Protein AF-A0A9D7N8D7-F1 (afdb_monomer_lite)

Foldseek 3Di:
DDDDDDDDDDDPWDWDWDWDQDVNWIWIWTQTPPPGIDIDTDPVVVVVVVCVVVVVPVVD

Sequence (60 aa):
MRCHHSWGVAGSQELEESTFDVDGRRLIVRAETYMGLTIEGDEDLVAEIRARVAGLDPRE

Secondary structure (DSSP, 8-state):
-----------S--EEEEEEEETTEEEEEEEETTTEEEEEE-HHHHHHHHHHHTT--TT-

Structure (mmCIF, N/CA/C/O backbone):
data_AF-A0A9D7N8D7-F1
#
_entry.id   AF-A0A9D7N8D7-F1
#
loop_
_atom_site.group_PDB
_atom_site.id
_atom_site.type_symbol
_atom_site.label_atom_id
_atom_site.label_alt_id
_atom_site.label_comp_id
_atom_site.label_asym_id
_atom_site.label_entity_id
_atom_site.label_seq_id
_atom_site.pdbx_PDB_ins_code
_atom_site.Cartn_x
_atom_site.Cartn_y
_atom_site.Cartn_z
_atom_site.occupancy
_atom_site.B_iso_or_equiv
_atom_site.auth_seq_id
_atom_site.auth_comp_id
_atom_site.auth_asym_id
_atom_site.auth_atom_id
_atom_site.pdbx_PDB_model_num
ATOM 1 N N . MET A 1 1 ? 1.085 -4.686 23.736 1.00 33.97 1 MET A N 1
ATOM 2 C CA . MET A 1 1 ? 2.174 -3.694 23.629 1.00 33.97 1 MET A CA 1
ATOM 3 C C . MET A 1 1 ? 3.079 -4.146 22.492 1.00 33.97 1 MET A C 1
ATOM 5 O O . MET A 1 1 ? 3.780 -5.132 22.661 1.00 33.97 1 MET A O 1
ATOM 9 N N . ARG A 1 2 ? 2.953 -3.555 21.297 1.00 40.53 2 ARG A N 1
ATOM 10 C CA . ARG A 1 2 ? 3.853 -3.847 20.169 1.00 40.53 2 ARG A CA 1
ATOM 11 C C . ARG A 1 2 ? 4.813 -2.671 20.048 1.00 40.53 2 ARG A C 1
ATOM 13 O O . ARG A 1 2 ? 4.367 -1.566 19.764 1.00 40.53 2 ARG A O 1
ATOM 20 N N . CYS A 1 3 ? 6.093 -2.901 20.318 1.00 38.47 3 CYS A N 1
ATOM 21 C CA . CYS A 1 3 ? 7.140 -1.932 20.018 1.00 38.47 3 CYS A CA 1
ATOM 22 C C . CYS A 1 3 ? 7.552 -2.126 18.556 1.00 38.47 3 CYS A C 1
ATOM 24 O O . CYS A 1 3 ? 8.068 -3.185 18.209 1.00 38.47 3 CYS A O 1
ATOM 26 N N . HIS A 1 4 ? 7.310 -1.124 17.712 1.00 44.97 4 HIS A N 1
ATOM 27 C CA . HIS A 1 4 ? 7.970 -1.004 16.414 1.00 44.97 4 HIS A CA 1
ATOM 28 C C . HIS A 1 4 ? 9.296 -0.278 16.652 1.00 44.97 4 HIS A C 1
ATOM 30 O O . HIS A 1 4 ? 9.293 0.872 17.082 1.00 44.97 4 HIS A O 1
ATOM 36 N N . HIS A 1 5 ? 10.419 -0.956 16.429 1.00 38.94 5 HIS A N 1
ATOM 37 C CA . HIS A 1 5 ? 11.736 -0.326 16.395 1.00 38.94 5 HIS A CA 1
ATOM 38 C C . HIS A 1 5 ? 12.238 -0.423 14.954 1.00 38.94 5 HIS A C 1
ATOM 40 O O . HIS A 1 5 ? 12.383 -1.528 14.436 1.00 38.94 5 HIS A O 1
ATOM 46 N N . SER A 1 6 ? 12.476 0.717 14.308 1.00 49.06 6 SER A N 1
ATOM 47 C CA . SER A 1 6 ? 13.195 0.801 13.036 1.00 49.06 6 SER A CA 1
ATOM 48 C C . SER A 1 6 ? 14.511 1.548 13.257 1.00 49.06 6 SER A C 1
ATOM 50 O O . SER A 1 6 ? 14.548 2.605 13.883 1.00 49.06 6 SER A O 1
ATOM 52 N N . TRP A 1 7 ? 15.603 0.958 12.774 1.00 36.91 7 TRP A N 1
ATOM 53 C CA . TRP A 1 7 ? 16.953 1.520 12.770 1.00 36.91 7 TRP A CA 1
ATOM 54 C C . TRP A 1 7 ? 17.490 1.463 11.339 1.00 36.91 7 TRP A C 1
ATOM 56 O O . TRP A 1 7 ? 17.276 0.464 10.653 1.00 36.91 7 TRP A O 1
ATOM 66 N N . GLY A 1 8 ? 18.190 2.511 10.899 1.00 48.09 8 GLY A N 1
ATOM 67 C CA . GLY A 1 8 ? 18.827 2.586 9.585 1.00 48.09 8 GLY A CA 1
ATOM 68 C C . GLY A 1 8 ? 20.151 3.347 9.649 1.00 48.09 8 GLY A C 1
ATOM 69 O O . GLY A 1 8 ? 20.248 4.388 10.297 1.00 48.09 8 GLY A O 1
ATOM 70 N N . VAL A 1 9 ? 21.179 2.813 8.987 1.00 42.81 9 VAL A N 1
ATOM 71 C CA . VAL A 1 9 ? 22.460 3.493 8.733 1.00 42.81 9 VAL A CA 1
ATOM 72 C C . VAL A 1 9 ? 22.312 4.287 7.451 1.00 42.81 9 VAL A C 1
ATOM 74 O O . VAL A 1 9 ? 21.818 3.748 6.468 1.00 42.81 9 VAL A O 1
ATOM 77 N N . ALA A 1 10 ? 22.744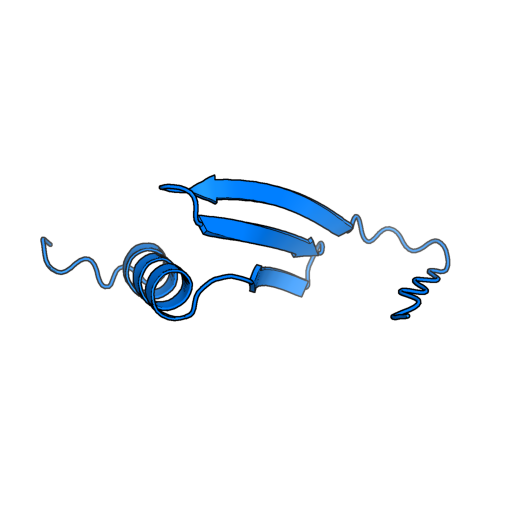 5.548 7.479 1.00 52.25 10 ALA A N 1
ATOM 78 C CA . ALA A 1 10 ? 22.732 6.471 6.352 1.00 52.25 10 ALA A CA 1
ATOM 79 C C . ALA A 1 10 ? 23.295 5.827 5.068 1.00 52.25 10 ALA A C 1
ATOM 81 O O . ALA A 1 10 ? 24.501 5.799 4.834 1.00 52.25 10 ALA A O 1
ATOM 82 N N . GLY A 1 11 ? 22.389 5.313 4.244 1.00 50.03 11 GLY A N 1
ATOM 83 C CA . GLY A 1 11 ? 22.560 5.039 2.829 1.00 50.03 11 GLY A CA 1
ATOM 84 C C . GLY A 1 11 ? 21.539 5.893 2.090 1.00 50.03 11 GLY A C 1
ATOM 85 O O . GLY A 1 11 ? 20.485 6.194 2.641 1.00 50.03 11 GLY A O 1
ATOM 86 N N . SER A 1 12 ? 21.848 6.312 0.868 1.00 57.00 12 SER A N 1
ATOM 87 C CA . SER A 1 12 ? 21.024 7.185 0.012 1.00 57.00 12 SER A CA 1
ATOM 88 C C . SER A 1 12 ? 19.703 6.550 -0.468 1.00 57.00 12 SER A C 1
ATOM 90 O O . SER A 1 12 ? 19.248 6.826 -1.573 1.00 57.00 12 SER A O 1
ATOM 92 N N . GLN A 1 13 ? 19.131 5.654 0.332 1.00 56.72 13 GLN A N 1
ATOM 93 C CA . GLN A 1 13 ? 17.853 5.001 0.118 1.00 56.72 13 GLN A CA 1
ATOM 94 C C . GLN A 1 13 ? 16.805 5.817 0.866 1.00 56.72 13 GLN A C 1
ATOM 96 O O . GLN A 1 13 ? 16.720 5.775 2.094 1.00 56.72 13 GLN A O 1
ATOM 101 N N . GLU A 1 14 ? 16.063 6.626 0.123 1.00 63.50 14 GLU A N 1
ATOM 102 C CA . GLU A 1 14 ? 14.925 7.350 0.667 1.00 63.50 14 GLU A CA 1
ATOM 103 C C . GLU A 1 14 ? 13.760 6.359 0.743 1.00 63.50 14 GLU A C 1
ATOM 105 O O . GLU A 1 14 ? 13.289 5.856 -0.276 1.00 63.50 14 GLU A O 1
ATOM 110 N N . LEU A 1 15 ? 13.352 6.016 1.967 1.00 71.25 15 LEU A N 1
ATOM 111 C CA . LEU A 1 15 ? 12.125 5.267 2.211 1.00 71.25 15 LEU A CA 1
ATOM 112 C C . LEU A 1 15 ? 10.996 6.283 2.372 1.00 71.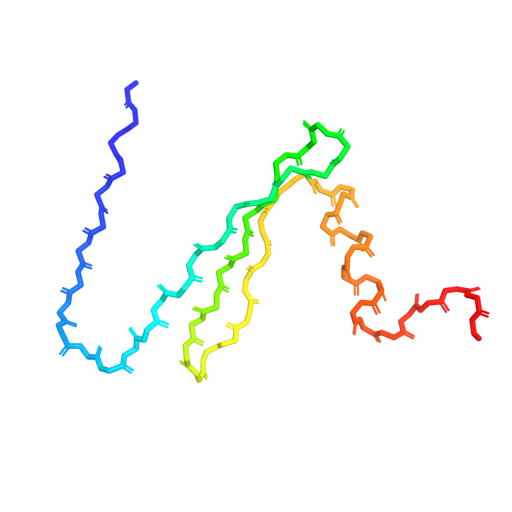25 15 LEU A C 1
ATOM 114 O O . LEU A 1 15 ? 10.900 6.947 3.406 1.00 71.25 15 LEU A O 1
ATOM 118 N N . GLU A 1 16 ? 10.151 6.404 1.355 1.00 76.44 16 GLU A N 1
ATOM 119 C CA . GLU A 1 16 ? 8.952 7.232 1.422 1.00 76.44 16 GLU A CA 1
ATOM 120 C C . GLU A 1 16 ? 7.758 6.358 1.810 1.00 76.44 16 GLU A C 1
ATOM 122 O O . GLU A 1 16 ? 7.371 5.447 1.077 1.00 76.44 16 GLU A O 1
ATOM 127 N N . GLU A 1 17 ? 7.177 6.623 2.981 1.00 85.56 17 GLU A N 1
ATOM 128 C CA . GLU A 1 17 ? 5.941 5.990 3.439 1.00 85.56 17 GLU A CA 1
ATOM 129 C C . GLU A 1 17 ? 4.796 7.001 3.368 1.00 85.56 17 GLU A C 1
ATOM 131 O O . GLU A 1 17 ? 4.826 8.049 4.013 1.00 85.56 17 GLU A O 1
ATOM 136 N N . SER A 1 18 ? 3.759 6.660 2.611 1.00 82.31 18 SER A N 1
ATOM 137 C CA . SER A 1 18 ? 2.520 7.426 2.519 1.00 82.31 18 SER A CA 1
ATOM 138 C C . SER A 1 18 ? 1.354 6.586 3.021 1.00 82.31 18 SER A C 1
ATOM 140 O O . SER A 1 18 ? 1.179 5.437 2.615 1.00 82.31 18 SER A O 1
ATOM 142 N N . THR A 1 19 ? 0.535 7.159 3.902 1.00 87.06 19 THR A N 1
ATOM 143 C CA . THR A 1 19 ? -0.699 6.524 4.385 1.00 87.06 19 THR A CA 1
ATOM 144 C C . THR A 1 19 ? -1.906 7.215 3.768 1.00 87.06 19 THR A C 1
ATOM 146 O O . THR A 1 19 ? -2.049 8.431 3.877 1.00 87.06 19 THR A O 1
ATOM 149 N N . PHE A 1 20 ? -2.793 6.428 3.169 1.00 84.00 20 PHE A N 1
ATOM 150 C CA . PHE A 1 20 ? -4.043 6.879 2.573 1.00 84.00 20 PHE A CA 1
ATOM 151 C C . PHE A 1 20 ? -5.234 6.278 3.316 1.00 84.00 20 PHE A C 1
ATOM 153 O O . PHE A 1 20 ? -5.171 5.160 3.835 1.00 84.00 20 PHE A O 1
ATOM 160 N N . ASP A 1 21 ? -6.328 7.031 3.337 1.00 89.00 21 ASP A N 1
ATOM 161 C CA . ASP A 1 21 ? -7.653 6.519 3.666 1.00 89.00 21 ASP A CA 1
ATOM 162 C C . ASP A 1 21 ? -8.438 6.369 2.362 1.00 89.00 21 ASP A C 1
ATOM 164 O O . ASP A 1 21 ? -8.583 7.330 1.603 1.00 89.00 21 ASP A O 1
ATOM 168 N N . VAL A 1 22 ? -8.882 5.148 2.072 1.00 84.81 22 VAL A N 1
ATOM 169 C CA . VAL A 1 22 ? -9.659 4.817 0.877 1.00 84.81 22 VAL A CA 1
ATOM 170 C C . VAL A 1 22 ? -10.940 4.142 1.335 1.00 84.81 22 VAL A C 1
ATOM 172 O O . VAL A 1 22 ? -10.922 2.983 1.740 1.00 84.81 22 VAL A O 1
ATOM 175 N N . ASP A 1 23 ? -12.054 4.870 1.277 1.00 87.50 23 ASP A N 1
ATOM 176 C CA . ASP A 1 23 ? -13.363 4.368 1.722 1.00 87.50 23 ASP A CA 1
ATOM 177 C C . ASP A 1 23 ? -13.339 3.883 3.191 1.00 87.50 23 ASP A C 1
ATOM 179 O O . ASP A 1 23 ? -13.871 2.831 3.536 1.00 87.50 23 ASP A O 1
ATOM 183 N N . GLY A 1 24 ? -12.627 4.602 4.072 1.00 88.19 24 GLY A N 1
ATOM 184 C CA . GLY A 1 24 ? -12.445 4.214 5.476 1.00 88.19 24 GLY A CA 1
ATOM 185 C C . GLY A 1 24 ? -11.484 3.041 5.701 1.00 88.19 24 GLY A C 1
ATOM 186 O O . GLY A 1 24 ? -11.308 2.593 6.839 1.00 88.19 24 GLY A O 1
ATOM 187 N N . ARG A 1 25 ? -10.853 2.523 4.640 1.00 83.75 25 ARG A N 1
ATOM 188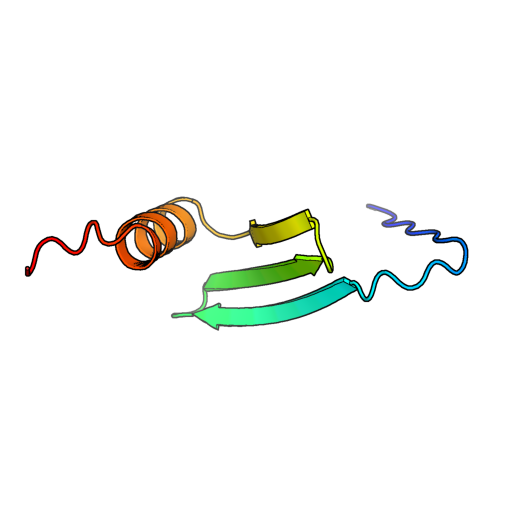 C CA . ARG A 1 25 ? -9.815 1.490 4.713 1.00 83.75 25 ARG A CA 1
ATOM 189 C C . ARG A 1 25 ? -8.443 2.140 4.632 1.00 83.75 25 ARG A C 1
ATOM 191 O O . ARG A 1 25 ? -8.156 2.932 3.735 1.00 83.75 25 ARG A O 1
ATOM 198 N N . ARG A 1 26 ? -7.569 1.779 5.571 1.00 88.25 26 ARG A N 1
ATOM 199 C CA . ARG A 1 26 ? -6.193 2.276 5.596 1.00 88.25 26 ARG A CA 1
ATOM 200 C C . ARG A 1 26 ? -5.347 1.541 4.562 1.00 88.25 26 ARG A C 1
ATOM 202 O O . ARG A 1 26 ? -5.284 0.314 4.574 1.00 88.25 26 ARG A O 1
ATOM 209 N N . LEU A 1 27 ? -4.643 2.314 3.748 1.00 86.50 27 LEU A N 1
ATOM 210 C CA . LEU A 1 27 ? -3.648 1.844 2.796 1.00 86.50 27 LEU A CA 1
ATOM 211 C C . LEU A 1 27 ? -2.300 2.482 3.128 1.00 86.50 27 LEU A C 1
ATOM 213 O O . LEU A 1 27 ? -2.216 3.693 3.315 1.00 86.50 27 LEU A O 1
ATOM 217 N N . ILE A 1 28 ? -1.246 1.681 3.182 1.00 86.50 28 ILE A N 1
ATOM 218 C CA . ILE A 1 28 ? 0.125 2.140 3.371 1.00 86.50 28 ILE A CA 1
ATOM 219 C C . ILE A 1 28 ? 0.898 1.818 2.101 1.00 86.50 28 ILE A C 1
ATOM 221 O O . ILE A 1 28 ? 0.927 0.677 1.642 1.00 86.50 28 ILE A O 1
ATOM 225 N N . VAL A 1 29 ? 1.528 2.836 1.535 1.00 83.44 29 VAL A N 1
ATOM 226 C CA . VAL A 1 29 ? 2.370 2.724 0.351 1.00 83.44 29 VAL A CA 1
ATOM 227 C C . VAL A 1 29 ? 3.786 3.074 0.761 1.00 83.44 29 VAL A C 1
ATOM 229 O O . VAL A 1 29 ? 4.023 4.143 1.319 1.00 83.44 29 VAL A O 1
ATOM 232 N N . ARG A 1 30 ? 4.721 2.166 0.495 1.00 85.69 30 ARG A N 1
ATOM 233 C CA . ARG A 1 30 ? 6.146 2.365 0.747 1.00 85.69 30 ARG A CA 1
ATOM 234 C C . ARG A 1 30 ? 6.890 2.296 -0.570 1.00 85.69 30 ARG A C 1
ATOM 236 O O . ARG A 1 30 ? 6.827 1.274 -1.253 1.00 85.69 30 ARG A O 1
ATOM 243 N N . ALA A 1 31 ? 7.577 3.370 -0.917 1.00 80.12 31 ALA A N 1
ATOM 244 C CA . ALA A 1 31 ? 8.516 3.392 -2.021 1.00 80.12 31 ALA A CA 1
ATOM 245 C C . ALA A 1 31 ? 9.930 3.358 -1.447 1.00 80.12 31 ALA A C 1
ATOM 247 O O . ALA A 1 31 ? 10.278 4.174 -0.595 1.00 80.12 31 ALA A O 1
ATOM 248 N N . GLU A 1 32 ? 10.728 2.402 -1.907 1.00 77.12 32 GLU A N 1
ATOM 249 C CA . GLU A 1 32 ? 12.152 2.348 -1.601 1.00 77.12 32 GLU A CA 1
ATOM 250 C C . GLU A 1 32 ? 12.923 2.500 -2.912 1.00 77.12 32 GLU A C 1
ATOM 252 O O . GLU A 1 32 ? 12.693 1.762 -3.884 1.00 77.12 32 GLU A O 1
ATOM 257 N N . THR A 1 33 ? 13.803 3.501 -2.962 1.00 67.25 33 THR A N 1
ATOM 258 C CA . THR A 1 33 ? 14.578 3.825 -4.161 1.00 67.25 33 THR A CA 1
ATOM 259 C C . THR A 1 33 ? 15.291 2.566 -4.681 1.00 67.25 33 THR A C 1
ATOM 261 O O . THR A 1 33 ? 15.890 1.807 -3.932 1.00 67.25 33 THR A O 1
ATOM 264 N N . TYR A 1 34 ? 15.196 2.285 -5.984 1.00 59.50 34 TYR A N 1
ATOM 265 C CA . TYR A 1 34 ? 15.781 1.095 -6.639 1.00 59.50 34 TYR A CA 1
ATOM 266 C C . TYR A 1 34 ? 15.245 -0.291 -6.218 1.00 59.50 34 TYR A C 1
ATOM 268 O O . TYR A 1 34 ? 15.601 -1.274 -6.867 1.00 59.50 34 TYR A O 1
ATOM 276 N N . MET A 1 35 ? 14.383 -0.391 -5.201 1.00 71.00 35 MET A N 1
ATOM 277 C CA . MET A 1 35 ? 13.841 -1.664 -4.691 1.00 71.00 35 MET A CA 1
ATOM 278 C C . MET A 1 35 ? 12.367 -1.867 -5.059 1.00 71.00 35 MET A C 1
ATOM 280 O O . MET A 1 35 ? 11.926 -3.002 -5.238 1.00 71.00 35 MET A O 1
ATOM 284 N N . GLY A 1 36 ? 11.625 -0.775 -5.265 1.00 75.50 36 GLY A N 1
ATOM 285 C CA . GLY A 1 36 ? 10.275 -0.802 -5.825 1.00 75.50 36 GLY A CA 1
ATOM 286 C C . GLY A 1 36 ? 9.203 -0.274 -4.876 1.00 75.50 36 GLY A C 1
ATOM 287 O O . GLY A 1 36 ? 9.471 0.538 -3.991 1.00 75.50 36 GLY A O 1
ATOM 288 N N . LEU A 1 37 ? 7.965 -0.712 -5.113 1.00 79.62 37 LEU A N 1
ATOM 289 C CA . LEU A 1 37 ? 6.768 -0.268 -4.403 1.00 79.62 37 LEU A CA 1
ATOM 290 C C . LEU A 1 37 ? 6.189 -1.417 -3.577 1.00 79.62 37 LEU A C 1
ATOM 292 O O . LEU A 1 37 ? 5.897 -2.485 -4.113 1.00 79.62 37 LEU A O 1
ATOM 296 N N . THR A 1 38 ? 5.962 -1.175 -2.291 1.00 85.12 38 THR A N 1
ATOM 297 C CA . THR A 1 38 ? 5.200 -2.064 -1.411 1.00 85.12 38 THR A CA 1
ATOM 298 C C . THR A 1 38 ? 3.863 -1.416 -1.078 1.00 85.12 38 THR A C 1
ATOM 300 O O . THR A 1 38 ? 3.817 -0.251 -0.686 1.00 85.12 38 THR A O 1
ATOM 303 N N . ILE A 1 39 ? 2.775 -2.173 -1.221 1.00 84.56 39 ILE A N 1
ATOM 304 C CA . ILE A 1 39 ? 1.417 -1.743 -0.874 1.00 84.56 39 ILE A CA 1
ATOM 305 C C . ILE A 1 39 ? 0.894 -2.678 0.213 1.00 84.56 39 ILE A C 1
ATOM 307 O O . ILE A 1 39 ? 0.887 -3.894 0.035 1.00 84.56 39 ILE A O 1
ATOM 311 N N . GLU A 1 40 ? 0.468 -2.110 1.334 1.00 88.00 40 GLU A N 1
ATOM 312 C CA . GLU A 1 40 ? -0.022 -2.835 2.503 1.00 88.00 40 GLU A CA 1
ATOM 313 C C . GLU A 1 40 ? -1.386 -2.275 2.917 1.00 88.00 40 GLU A C 1
ATOM 315 O O . GLU A 1 40 ? -1.589 -1.063 2.965 1.00 88.00 40 GLU A O 1
ATOM 320 N N . GLY A 1 41 ? -2.343 -3.149 3.206 1.00 86.94 41 GLY A N 1
ATOM 321 C CA . GLY A 1 41 ? -3.703 -2.750 3.545 1.00 86.94 41 GLY A CA 1
ATOM 322 C C . GLY A 1 41 ? -4.641 -3.947 3.594 1.00 86.94 41 GLY A C 1
ATOM 323 O O . GLY A 1 41 ? -4.200 -5.093 3.671 1.00 86.94 41 GLY A O 1
ATOM 324 N N . ASP A 1 42 ? -5.935 -3.653 3.549 1.00 90.00 42 ASP A N 1
ATOM 325 C CA . ASP A 1 42 ? -7.002 -4.644 3.397 1.00 90.00 42 ASP A CA 1
ATOM 326 C C . ASP A 1 42 ? -6.790 -5.518 2.144 1.00 90.00 42 ASP A C 1
ATOM 328 O O . ASP A 1 42 ? -6.412 -5.004 1.091 1.00 90.00 42 ASP A O 1
ATOM 332 N N . GLU A 1 43 ? -7.011 -6.833 2.253 1.00 88.44 43 GLU A N 1
ATOM 333 C CA . GLU A 1 43 ? -6.665 -7.799 1.195 1.00 88.44 43 GLU A CA 1
ATOM 334 C C . GLU A 1 43 ? -7.416 -7.513 -0.113 1.00 88.44 43 GLU A C 1
ATOM 336 O O . GLU A 1 43 ? -6.791 -7.450 -1.176 1.00 88.44 43 GLU A O 1
ATOM 341 N N . ASP A 1 44 ? -8.727 -7.264 -0.029 1.00 85.44 44 ASP A N 1
ATOM 342 C CA . ASP A 1 44 ? -9.565 -6.917 -1.180 1.00 85.44 44 ASP A CA 1
ATOM 343 C C . ASP A 1 44 ? -9.085 -5.621 -1.848 1.00 85.44 44 ASP A C 1
ATOM 345 O O . ASP A 1 44 ? -8.934 -5.556 -3.070 1.00 85.44 44 ASP A O 1
ATOM 349 N N . LEU A 1 45 ? -8.766 -4.596 -1.048 1.00 84.94 45 LEU A N 1
ATOM 350 C CA . LEU A 1 45 ? -8.244 -3.324 -1.552 1.00 84.94 45 LEU A CA 1
ATOM 351 C C . LEU A 1 45 ? -6.892 -3.499 -2.262 1.00 84.94 45 LEU A C 1
ATOM 353 O O . LEU A 1 45 ? -6.668 -2.937 -3.335 1.00 84.94 45 LEU A O 1
ATOM 357 N N . VAL A 1 46 ? -5.984 -4.291 -1.690 1.00 87.25 46 VAL A N 1
ATOM 358 C CA . VAL A 1 46 ? -4.673 -4.569 -2.292 1.00 87.25 46 VAL A CA 1
ATOM 359 C C . VAL A 1 46 ? -4.829 -5.357 -3.598 1.00 87.25 46 VAL A C 1
ATOM 361 O O . VAL A 1 46 ? -4.153 -5.045 -4.582 1.00 87.25 46 VAL A O 1
ATOM 364 N N . ALA A 1 47 ? -5.736 -6.336 -3.65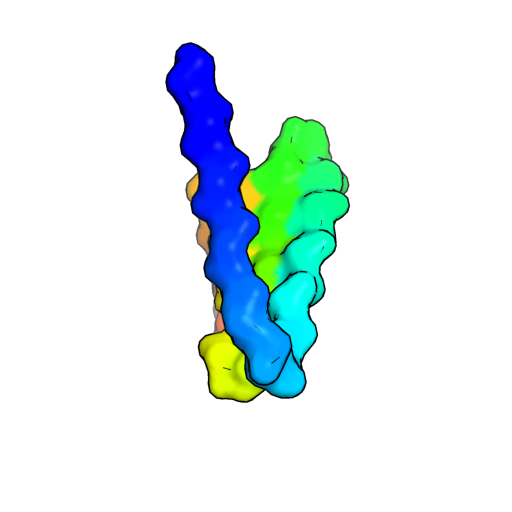1 1.00 85.88 47 ALA A N 1
ATOM 365 C CA . ALA A 1 47 ? -6.027 -7.099 -4.864 1.00 85.88 47 ALA A CA 1
ATOM 366 C C . ALA A 1 47 ? -6.590 -6.208 -5.987 1.00 85.88 47 ALA A C 1
ATOM 368 O O . ALA A 1 47 ? -6.150 -6.302 -7.137 1.00 85.88 47 ALA A O 1
ATOM 369 N N . GLU A 1 48 ? -7.500 -5.294 -5.647 1.00 85.69 48 GLU A N 1
ATOM 370 C CA . GLU A 1 48 ? -8.061 -4.303 -6.567 1.00 85.69 48 GLU A CA 1
ATOM 371 C C . GLU A 1 48 ? -7.004 -3.358 -7.150 1.00 85.69 48 GLU A C 1
ATOM 373 O O . GLU A 1 48 ? -7.033 -3.050 -8.348 1.00 85.69 48 GLU A O 1
ATOM 378 N N . ILE A 1 49 ? -6.075 -2.889 -6.314 1.00 85.88 49 ILE A N 1
ATOM 379 C CA . ILE A 1 49 ? -4.975 -2.022 -6.745 1.00 85.88 49 ILE A CA 1
ATOM 380 C C . ILE A 1 49 ? -4.018 -2.803 -7.645 1.00 85.88 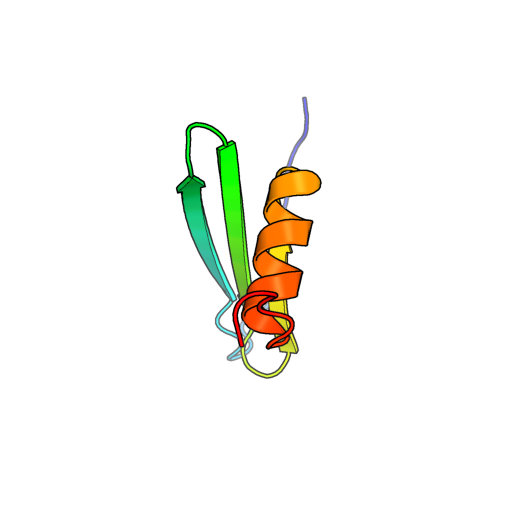49 ILE A C 1
ATOM 382 O O . ILE A 1 49 ? -3.633 -2.311 -8.706 1.00 85.88 49 ILE A O 1
ATOM 386 N N . ARG A 1 50 ? -3.677 -4.043 -7.273 1.00 85.25 50 ARG A N 1
ATOM 387 C CA . ARG A 1 50 ? -2.817 -4.917 -8.078 1.00 85.25 50 ARG A CA 1
ATOM 388 C C . ARG A 1 50 ? -3.380 -5.129 -9.482 1.00 85.25 50 ARG A C 1
ATOM 390 O O . ARG A 1 50 ? -2.618 -5.037 -10.441 1.00 85.25 50 ARG A O 1
ATOM 397 N N . ALA A 1 51 ? -4.679 -5.405 -9.610 1.00 81.44 51 ALA A N 1
ATOM 398 C CA . ALA A 1 51 ? -5.320 -5.606 -10.909 1.00 81.44 51 ALA A CA 1
ATOM 399 C C . ALA A 1 51 ? -5.198 -4.358 -11.802 1.00 81.44 51 ALA A C 1
ATOM 401 O O . ALA A 1 51 ? -4.767 -4.458 -12.949 1.00 81.44 51 ALA A O 1
ATOM 402 N N . ARG A 1 52 ? -5.472 -3.172 -11.245 1.00 82.50 52 ARG A N 1
ATOM 403 C CA . ARG A 1 52 ? -5.394 -1.894 -11.971 1.00 82.50 52 ARG A CA 1
ATOM 404 C C . ARG A 1 52 ? -3.967 -1.524 -12.377 1.00 82.50 52 ARG A C 1
ATOM 406 O O . ARG A 1 52 ? -3.739 -1.106 -13.505 1.00 82.50 52 ARG A O 1
ATOM 413 N N . VAL A 1 53 ? -2.995 -1.707 -11.482 1.00 82.25 53 VAL A N 1
ATOM 414 C CA . VAL A 1 53 ? -1.580 -1.387 -11.752 1.00 82.25 53 VAL A CA 1
ATOM 415 C C . VAL A 1 53 ? -0.962 -2.352 -12.767 1.00 82.25 53 VAL A C 1
ATOM 417 O O . VAL A 1 53 ? -0.137 -1.941 -13.577 1.00 82.25 53 VAL A O 1
ATOM 420 N N . ALA A 1 54 ? -1.367 -3.624 -12.761 1.00 77.38 54 ALA A N 1
ATOM 421 C CA . ALA A 1 54 ? -0.872 -4.626 -13.706 1.00 77.38 54 ALA A CA 1
ATOM 422 C C . ALA A 1 54 ? -1.441 -4.477 -15.132 1.00 77.38 54 ALA A C 1
ATOM 424 O O . ALA A 1 54 ? -1.117 -5.298 -15.989 1.00 77.38 54 ALA A O 1
ATOM 425 N N . GLY A 1 55 ? -2.301 -3.483 -15.391 1.00 62.28 55 GLY A N 1
ATOM 426 C CA . GLY A 1 55 ? -3.010 -3.355 -16.667 1.00 62.28 55 GLY A CA 1
ATOM 427 C C . GLY A 1 55 ? -4.047 -4.460 -16.893 1.00 62.28 55 GLY A C 1
ATOM 428 O O . GLY A 1 55 ? -4.474 -4.678 -18.019 1.00 62.28 55 GLY A O 1
ATOM 429 N N . LEU A 1 56 ? -4.460 -5.164 -15.833 1.00 53.44 56 LEU A N 1
ATOM 430 C CA . LEU A 1 56 ? -5.585 -6.100 -15.852 1.00 53.44 56 LEU A CA 1
ATOM 431 C C . LEU A 1 56 ? -6.882 -5.333 -15.573 1.00 53.44 56 LEU A C 1
ATOM 433 O O . LEU A 1 56 ? -7.675 -5.739 -14.722 1.00 53.44 56 LEU A O 1
ATOM 437 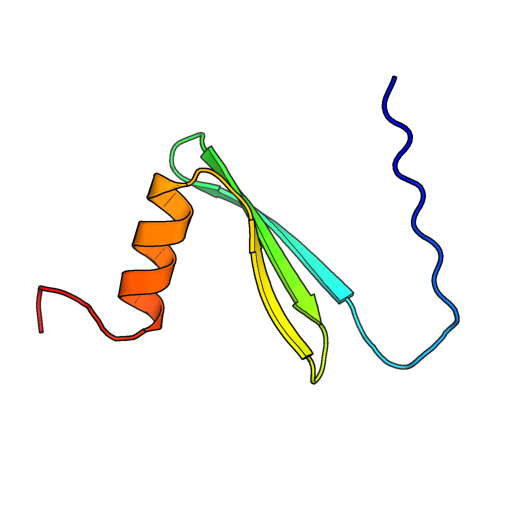N N . ASP A 1 57 ? -7.067 -4.188 -16.230 1.00 51.38 57 ASP A N 1
ATOM 438 C CA . ASP A 1 57 ? -8.327 -3.467 -16.147 1.00 51.38 57 ASP A CA 1
ATOM 439 C C . ASP A 1 57 ? -9.376 -4.261 -16.945 1.00 51.38 57 ASP A C 1
ATOM 441 O O . ASP A 1 57 ? -9.216 -4.445 -18.148 1.00 51.38 57 ASP A O 1
ATOM 445 N N . PRO A 1 58 ? -10.443 -4.784 -16.316 1.00 53.41 58 PRO A N 1
ATOM 446 C CA . PRO A 1 58 ? -11.443 -5.588 -17.015 1.00 53.41 58 PRO A CA 1
ATOM 447 C C . PRO A 1 58 ? -12.344 -4.759 -17.951 1.00 53.41 58 PRO A C 1
ATOM 449 O O . PRO A 1 58 ? -13.341 -5.288 -18.446 1.00 53.41 58 PRO A O 1
ATOM 452 N N . ARG A 1 59 ? -12.066 -3.460 -18.141 1.00 59.34 59 ARG A N 1
ATOM 453 C CA . ARG A 1 59 ? -12.809 -2.555 -19.029 1.00 59.34 59 ARG A CA 1
ATOM 454 C C . ARG A 1 59 ? -12.046 -2.201 -20.311 1.00 59.34 59 ARG A C 1
ATOM 456 O O . ARG A 1 59 ? -12.611 -1.448 -21.104 1.00 59.34 59 ARG A O 1
ATOM 463 N N . GLU A 1 60 ? -10.837 -2.731 -20.520 1.00 49.97 60 GLU A N 1
ATOM 464 C CA . GLU A 1 60 ? -10.059 -2.593 -21.768 1.00 49.97 60 GLU A CA 1
ATOM 465 C C . GLU A 1 60 ? -9.972 -3.902 -22.568 1.00 49.97 60 GLU A C 1
ATOM 467 O O . GLU A 1 60 ? -9.903 -4.992 -21.952 1.00 49.97 60 GLU A O 1
#

pLDDT: mean 71.51, std 17.32, range [33.97, 90.0]

Radius of gyration: 14.67 Å; chains: 1; bounding box: 36×15×45 Å